Protein AF-A0A5D3AZ81-F1 (afdb_monomer)

Secondary structure (DSSP, 8-state):
----------------TT----------HHHHHHHHHHHHHHHHHHHHHHHHHHHTT--S-SSGGGHHHHHHHHHHHHHHHHHHHHT-GGGTTT--HHHHTTT-EEEEEEEEE-TTT-PEEEEEEEEEETTEEEE-SSSEEEE----

Sequence (147 aa):
MSNDNQRSIVQMTIFGEDGDNNSFVVTDERTQMIWDEAYGAAETFVSTIEKKLEEDGFATPIFGSALSDVLNNLSDMTAKAIRSEMNDDAHAKDYAENDARKNVKITARHITLSQQTGDVLVCNAEVAGSEWVTLVKPDSFSLPTQL

Solvent-accessible surface area (backbone atoms only — not comparable to full-atom values): 8717 Å² total; per-residue (Å²): 137,82,83,78,78,80,76,83,77,79,82,75,86,70,86,53,98,80,75,64,84,71,84,69,82,67,81,41,66,67,59,52,53,42,42,53,53,16,37,56,22,25,52,56,35,50,54,52,50,46,53,52,42,41,76,74,70,46,77,75,78,52,30,61,89,39,41,67,60,48,40,50,53,43,15,51,56,38,33,50,47,42,53,48,58,71,68,42,73,89,56,76,85,81,70,50,83,65,46,52,59,33,76,49,38,56,48,59,80,43,74,49,70,38,91,86,78,60,20,40,36,41,27,49,34,34,39,29,29,60,95,46,76,42,77,45,81,63,59,55,50,75,39,67,43,64,125

Nearest PDB structures (foldseek):
  7zsa-assembly1_V  TM=2.877E-01  e=6.664E-02  Saccharomyces cerevisiae
  7oha-assembly1_L  TM=2.710E-01  e=1.227E-01  Saccharomyces cerevisiae
  5sva-assembly1_d  TM=2.519E-01  e=1.999E-01  Saccharomyces cerevisiae
  3my2-assembly1_A  TM=3.756E-01  e=7.657E-01  Escherichia coli str. K-12 substr. MG1655
  1nh2-assembly1_C  TM=3.123E-01  e=1.693E+00  Saccharomyces cerevisiae

Mean predicted aligned error: 11.17 Å

pLDDT: mean 76.39, std 20.18, range [32.69, 96.88]

Radius of gyration: 18.32 Å; Cα contacts (8 Å, |Δi|>4): 175; chains: 1; bounding box: 48×43×49 Å

Foldseek 3Di:
DDDPPPDDQDFDFDDDPPPPRPRDSPPPPLLVVLLVLQLVQQVVVLVVLCVVVVVVVDDPPFAPPLSVVSSVVSSVQLSVQLVVVVPPCVPPDPCDSVQSSAPWHKDAPDWDADPVQRWIKGAFIWIDHRPDIDTDPPRIDTRDGDD

Organism: NCBI:txid2591691

Structure (mmCIF, N/CA/C/O backbone):
data_AF-A0A5D3AZ81-F1
#
_entry.id   AF-A0A5D3AZ81-F1
#
loop_
_atom_site.group_PDB
_atom_site.id
_atom_site.type_symbol
_atom_site.label_atom_id
_atom_site.label_alt_id
_atom_site.label_comp_id
_atom_site.label_asym_id
_atom_site.label_entity_id
_atom_site.label_seq_id
_atom_site.pdbx_PDB_ins_code
_atom_site.Cartn_x
_atom_site.Cartn_y
_atom_site.Cartn_z
_atom_site.occupancy
_atom_site.B_iso_or_equiv
_atom_site.auth_seq_id
_atom_site.auth_comp_id
_atom_site.auth_asym_id
_atom_site.auth_atom_id
_atom_site.pdbx_PDB_model_num
ATOM 1 N N . MET A 1 1 ? 13.825 -10.540 24.356 1.00 35.28 1 MET A N 1
ATOM 2 C CA . MET A 1 1 ? 13.124 -11.386 23.373 1.00 35.28 1 MET A CA 1
ATOM 3 C C . MET A 1 1 ? 13.271 -10.681 22.040 1.00 35.28 1 MET A C 1
ATOM 5 O O . MET A 1 1 ? 12.640 -9.652 21.853 1.00 35.28 1 MET A O 1
ATOM 9 N N . SER A 1 2 ? 14.216 -11.125 21.211 1.00 32.69 2 SER A N 1
ATOM 10 C CA . SER A 1 2 ? 14.412 -10.579 19.864 1.00 32.69 2 SER A CA 1
ATOM 11 C C . SER A 1 2 ? 13.421 -11.265 18.936 1.00 32.69 2 SER A C 1
ATOM 13 O O . SER A 1 2 ? 13.449 -12.488 18.833 1.00 32.69 2 SER A O 1
ATOM 15 N N . ASN A 1 3 ? 12.539 -10.494 18.302 1.00 33.56 3 ASN A N 1
ATOM 16 C CA . ASN A 1 3 ? 11.778 -10.983 17.160 1.00 33.56 3 ASN A CA 1
ATOM 17 C C . ASN A 1 3 ? 12.713 -10.956 15.953 1.00 33.56 3 ASN A C 1
ATOM 19 O O . ASN A 1 3 ? 12.966 -9.902 15.370 1.00 33.56 3 ASN A O 1
ATOM 23 N N . ASP A 1 4 ? 13.253 -12.128 15.628 1.00 36.16 4 ASP A N 1
ATOM 24 C CA . ASP A 1 4 ? 13.894 -12.396 14.351 1.00 36.16 4 ASP A CA 1
ATOM 25 C C . ASP A 1 4 ? 12.845 -12.240 13.253 1.00 36.16 4 ASP A C 1
ATOM 27 O O . ASP A 1 4 ? 12.018 -13.116 12.999 1.00 36.16 4 ASP A O 1
ATOM 31 N N . ASN A 1 5 ? 12.871 -11.074 12.618 1.00 33.22 5 ASN A N 1
ATOM 32 C CA . ASN A 1 5 ? 12.150 -10.800 11.393 1.00 33.22 5 ASN A CA 1
ATOM 33 C C . ASN A 1 5 ? 12.800 -11.671 10.302 1.00 33.22 5 ASN A C 1
ATOM 35 O O . ASN A 1 5 ? 13.788 -11.263 9.687 1.00 33.22 5 ASN A O 1
ATOM 39 N N . GLN A 1 6 ? 12.332 -12.915 10.142 1.00 38.75 6 GLN A N 1
ATOM 40 C CA . GLN A 1 6 ? 12.843 -13.846 9.136 1.00 38.75 6 GLN A CA 1
ATOM 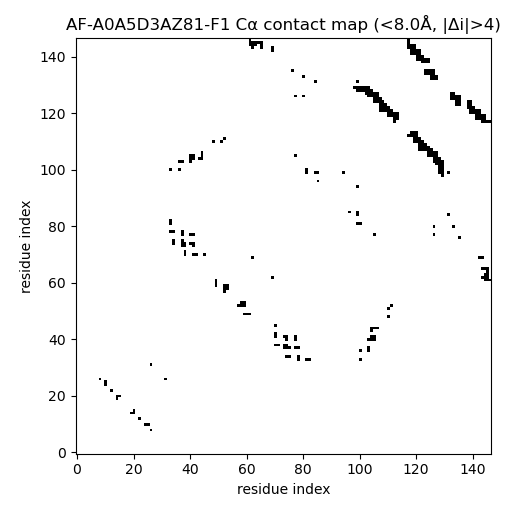41 C C . GLN A 1 6 ? 12.536 -13.307 7.736 1.00 38.75 6 GLN A C 1
ATOM 43 O O . GLN A 1 6 ? 11.496 -13.575 7.137 1.00 38.75 6 GLN A O 1
ATOM 48 N N . ARG A 1 7 ? 13.479 -12.521 7.214 1.00 40.34 7 ARG A N 1
ATOM 49 C CA . ARG A 1 7 ? 13.545 -12.098 5.818 1.00 40.34 7 ARG A CA 1
ATOM 50 C C . ARG A 1 7 ? 13.723 -13.358 4.972 1.00 40.34 7 ARG A C 1
ATOM 52 O O . ARG A 1 7 ? 14.765 -14.006 5.047 1.00 40.34 7 ARG A O 1
ATOM 59 N N . SER A 1 8 ? 12.696 -13.734 4.211 1.00 36.34 8 SER A N 1
ATOM 60 C CA . SER A 1 8 ? 12.764 -14.879 3.298 1.00 36.34 8 SER A CA 1
ATOM 61 C C . SER A 1 8 ? 13.817 -14.621 2.221 1.00 36.34 8 SER A C 1
ATOM 63 O O . SER A 1 8 ? 13.610 -13.825 1.309 1.00 36.34 8 SER A O 1
ATOM 65 N N . ILE A 1 9 ? 14.957 -15.298 2.338 1.00 40.41 9 ILE A N 1
ATOM 66 C CA . ILE A 1 9 ? 15.952 -15.406 1.273 1.00 40.41 9 ILE A CA 1
ATOM 67 C C . ILE A 1 9 ? 15.384 -16.398 0.257 1.00 40.41 9 ILE A C 1
ATOM 69 O O . ILE A 1 9 ? 15.262 -17.587 0.548 1.00 40.41 9 ILE A O 1
ATOM 73 N N . VAL A 1 10 ? 15.018 -15.921 -0.932 1.00 39.72 10 VAL A N 1
ATOM 74 C CA . VAL A 1 10 ? 14.656 -16.805 -2.045 1.00 39.72 10 VAL A CA 1
ATOM 75 C C . VAL A 1 10 ? 15.955 -17.325 -2.657 1.00 39.72 10 VAL A C 1
ATOM 77 O O . VAL A 1 10 ? 16.638 -16.610 -3.384 1.00 39.72 10 VAL A O 1
ATOM 80 N N . GLN A 1 11 ? 16.328 -18.565 -2.337 1.00 39.09 11 GLN A N 1
ATOM 81 C CA . GLN A 1 11 ? 17.408 -19.263 -3.034 1.00 39.09 11 GLN A CA 1
ATOM 82 C C . GLN A 1 11 ? 16.858 -19.836 -4.341 1.00 39.09 11 GLN A C 1
ATOM 84 O O . GLN A 1 11 ? 16.118 -20.817 -4.330 1.00 39.09 11 GLN A O 1
ATOM 89 N N . MET A 1 12 ? 17.208 -19.223 -5.471 1.00 38.25 12 MET A N 1
ATOM 90 C CA . MET A 1 12 ? 16.938 -19.789 -6.790 1.00 38.25 12 MET A CA 1
ATOM 91 C C . MET A 1 12 ? 18.202 -20.492 -7.289 1.00 38.25 12 MET A C 1
ATOM 93 O O . MET A 1 12 ? 19.190 -19.851 -7.635 1.00 38.25 12 MET A O 1
ATOM 97 N N . THR A 1 13 ? 18.187 -21.824 -7.292 1.00 37.47 13 THR A N 1
ATOM 98 C CA . THR A 1 13 ? 19.250 -22.634 -7.898 1.00 37.47 13 THR A CA 1
ATOM 99 C C . THR A 1 13 ? 18.990 -22.732 -9.399 1.00 37.47 13 THR A C 1
ATOM 101 O O . THR A 1 13 ? 17.999 -23.332 -9.811 1.00 37.47 13 THR A O 1
ATOM 104 N N . ILE A 1 14 ? 19.865 -22.146 -10.217 1.00 41.31 14 ILE A N 1
ATOM 105 C CA . ILE A 1 14 ? 19.846 -22.324 -11.674 1.00 41.31 14 ILE A CA 1
ATOM 106 C C . ILE A 1 14 ? 20.919 -23.354 -12.026 1.00 41.31 14 ILE A C 1
ATOM 108 O O . ILE A 1 14 ? 22.094 -23.153 -11.727 1.00 41.31 14 ILE A O 1
ATOM 112 N N . PHE A 1 15 ? 20.512 -24.463 -12.641 1.00 38.72 15 PHE A N 1
ATOM 113 C CA . PHE A 1 15 ? 21.436 -25.484 -13.129 1.00 38.72 15 PHE A CA 1
ATOM 114 C C . PHE A 1 15 ? 21.968 -25.060 -14.503 1.00 38.72 15 PHE A C 1
ATOM 116 O O . PHE A 1 15 ? 21.207 -25.008 -15.467 1.00 38.72 15 PHE A O 1
ATOM 123 N N . GLY A 1 16 ? 23.259 -24.728 -14.586 1.00 35.91 16 GLY A N 1
ATOM 124 C CA . GLY A 1 16 ? 23.965 -24.585 -15.862 1.00 35.91 16 GLY A CA 1
ATOM 125 C C . GLY A 1 16 ? 24.318 -25.956 -16.449 1.00 35.91 16 GLY A C 1
ATOM 126 O O . GLY A 1 16 ? 24.576 -26.897 -15.699 1.00 35.91 16 GLY A O 1
ATOM 127 N N . GLU A 1 17 ? 24.338 -26.074 -17.779 1.00 47.81 17 GLU A N 1
ATOM 128 C CA . GLU A 1 17 ? 24.571 -27.344 -18.496 1.00 47.81 17 GLU A CA 1
ATOM 129 C C . GLU A 1 17 ? 25.978 -27.950 -18.297 1.00 47.81 17 GLU A C 1
ATOM 131 O O . GLU A 1 17 ? 26.179 -29.113 -18.635 1.00 47.81 17 GLU A O 1
ATOM 136 N N . ASP A 1 18 ? 26.916 -27.233 -17.665 1.00 48.81 18 ASP A N 1
ATOM 137 C CA . ASP A 1 18 ? 28.312 -27.673 -17.497 1.00 48.81 18 ASP A CA 1
ATOM 138 C C . ASP A 1 18 ? 28.695 -28.126 -16.070 1.00 48.81 18 ASP A C 1
ATOM 140 O O . ASP A 1 18 ? 29.865 -28.352 -15.775 1.00 48.81 18 ASP A O 1
ATOM 144 N N . GLY A 1 19 ? 27.729 -28.329 -15.166 1.00 47.91 19 GLY A N 1
ATOM 145 C CA . GLY A 1 19 ? 27.994 -28.960 -13.860 1.00 47.91 19 GLY A CA 1
ATOM 146 C C . GLY A 1 19 ? 28.699 -28.080 -12.816 1.00 47.91 19 GLY A C 1
ATOM 147 O O . GLY A 1 19 ? 28.997 -28.557 -11.718 1.00 47.91 19 GLY A O 1
ATOM 148 N N . ASP A 1 20 ? 28.895 -26.793 -13.101 1.00 40.50 20 ASP A N 1
ATOM 149 C CA . ASP A 1 20 ? 29.337 -25.810 -12.115 1.00 40.50 20 ASP A CA 1
ATOM 150 C C . ASP A 1 20 ? 28.152 -25.363 -11.243 1.00 40.50 20 ASP A C 1
ATOM 152 O O . ASP A 1 20 ? 27.316 -24.543 -11.630 1.00 40.50 20 ASP A O 1
ATOM 156 N N . ASN A 1 21 ? 28.077 -25.909 -10.026 1.00 38.69 21 ASN A N 1
ATOM 157 C CA . ASN A 1 21 ? 27.133 -25.476 -8.995 1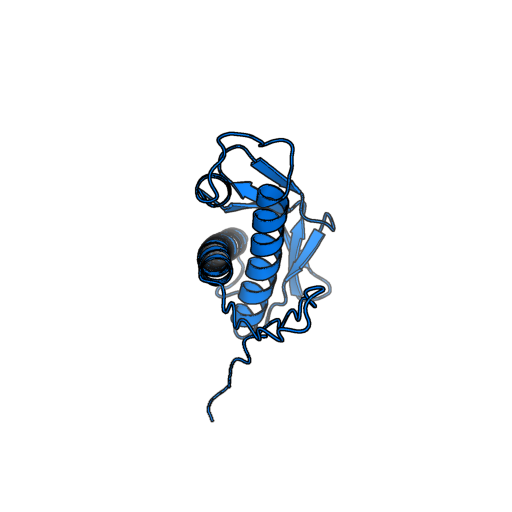.00 38.69 21 ASN A CA 1
ATOM 158 C C . ASN A 1 21 ? 27.566 -24.123 -8.410 1.00 38.69 21 ASN A C 1
ATOM 160 O O . ASN A 1 21 ? 28.087 -24.049 -7.294 1.00 38.69 21 ASN A O 1
ATOM 164 N N . ASN A 1 22 ? 27.323 -23.034 -9.134 1.00 38.47 22 ASN A N 1
ATOM 165 C CA . ASN A 1 22 ? 27.435 -21.701 -8.556 1.00 38.47 22 ASN A CA 1
ATOM 166 C C . ASN A 1 22 ? 26.196 -21.402 -7.702 1.00 38.47 22 ASN A C 1
ATOM 168 O O . ASN A 1 22 ? 25.159 -20.955 -8.188 1.00 38.47 22 ASN A O 1
ATOM 172 N N . SER A 1 23 ? 26.318 -21.623 -6.392 1.00 39.97 23 SER A N 1
ATOM 173 C CA . SER A 1 23 ? 25.403 -21.057 -5.397 1.00 39.97 23 SER A CA 1
ATOM 174 C C . SER A 1 23 ? 25.628 -19.544 -5.322 1.00 39.97 23 SER A C 1
ATOM 176 O O . SER A 1 23 ? 26.413 -19.067 -4.503 1.00 39.97 23 SER A O 1
ATOM 178 N N . PHE A 1 24 ? 24.954 -18.775 -6.173 1.00 40.69 24 PHE A N 1
ATOM 179 C CA . PHE A 1 24 ? 24.964 -17.321 -6.066 1.00 40.69 24 PHE A CA 1
ATOM 180 C C . PHE A 1 24 ? 23.944 -16.898 -4.999 1.00 40.69 24 PHE A C 1
ATOM 182 O O . PHE A 1 24 ? 22.737 -17.056 -5.172 1.00 40.69 24 PHE A O 1
ATOM 189 N N . VAL A 1 25 ? 24.418 -16.359 -3.873 1.00 40.22 25 VAL A N 1
ATOM 190 C CA . VAL A 1 25 ? 23.546 -15.642 -2.935 1.00 40.22 25 VAL A CA 1
ATOM 191 C C . VAL A 1 25 ? 23.301 -14.262 -3.536 1.00 40.22 25 VAL A C 1
ATOM 193 O O . VAL A 1 25 ? 24.029 -13.316 -3.249 1.00 40.22 25 VAL A O 1
ATOM 196 N N . VAL A 1 26 ? 22.295 -14.144 -4.409 1.00 43.97 26 VAL A N 1
ATOM 197 C CA . VAL A 1 26 ? 21.780 -12.831 -4.808 1.00 43.97 26 VAL A CA 1
ATOM 198 C C . VAL A 1 26 ? 20.825 -12.423 -3.682 1.00 43.97 26 VAL A C 1
ATOM 200 O O . VAL A 1 26 ? 19.608 -12.528 -3.799 1.00 43.97 26 VAL A O 1
ATOM 203 N N . THR A 1 27 ? 21.342 -11.989 -2.531 1.00 48.72 27 THR A N 1
ATOM 204 C CA . THR A 1 27 ? 20.572 -11.021 -1.731 1.00 48.72 27 THR A CA 1
ATOM 205 C C . THR A 1 27 ? 20.617 -9.727 -2.528 1.00 48.72 27 THR A C 1
ATOM 207 O O . THR A 1 27 ? 21.514 -8.910 -2.362 1.00 48.72 27 THR A O 1
ATOM 210 N N . ASP A 1 28 ? 19.732 -9.670 -3.521 1.00 67.75 28 ASP A N 1
ATOM 211 C CA . ASP A 1 28 ? 19.773 -8.758 -4.652 1.00 67.75 28 ASP A CA 1
ATOM 212 C C . ASP A 1 28 ? 19.552 -7.331 -4.169 1.00 67.75 28 ASP A C 1
ATOM 214 O O . ASP A 1 28 ? 18.468 -7.006 -3.680 1.00 67.75 28 ASP A O 1
ATOM 218 N N . GLU A 1 29 ? 20.570 -6.476 -4.282 1.00 72.56 29 GLU A N 1
ATOM 219 C CA . GLU A 1 29 ? 20.459 -5.038 -4.007 1.00 72.56 29 GLU A CA 1
ATOM 220 C C . GLU A 1 29 ? 19.227 -4.453 -4.713 1.00 72.56 29 GLU A C 1
ATOM 222 O O . GLU A 1 29 ? 18.518 -3.621 -4.148 1.00 72.56 29 GLU A O 1
ATOM 227 N N . ARG A 1 30 ? 18.885 -4.982 -5.896 1.00 74.00 30 ARG A N 1
ATOM 228 C CA . ARG A 1 30 ? 17.651 -4.671 -6.620 1.00 74.00 30 ARG A CA 1
ATOM 229 C C . ARG A 1 30 ? 16.397 -4.988 -5.809 1.00 74.00 30 ARG A C 1
ATOM 231 O O . ARG A 1 30 ? 15.495 -4.158 -5.728 1.00 74.00 30 ARG A O 1
ATOM 238 N N . THR A 1 31 ? 16.328 -6.170 -5.199 1.00 80.19 31 THR A N 1
ATOM 239 C CA . THR A 1 31 ? 15.196 -6.584 -4.358 1.00 80.19 31 THR A CA 1
ATOM 240 C C . THR A 1 31 ? 15.073 -5.697 -3.126 1.00 80.19 31 THR A C 1
ATOM 242 O O . THR A 1 31 ? 13.957 -5.303 -2.790 1.00 80.19 31 THR A O 1
ATOM 245 N N . GLN A 1 32 ? 16.194 -5.340 -2.491 1.00 82.06 32 GLN A N 1
ATOM 246 C CA . GLN A 1 32 ? 16.185 -4.436 -1.340 1.00 82.06 32 GLN A CA 1
ATOM 247 C C . GLN A 1 32 ? 15.693 -3.040 -1.734 1.00 82.06 32 GLN A C 1
ATOM 249 O O . GLN A 1 32 ? 14.798 -2.510 -1.089 1.00 82.06 32 GLN A O 1
ATOM 254 N N . MET A 1 33 ? 16.196 -2.476 -2.832 1.00 84.69 33 MET A N 1
ATOM 255 C CA . MET A 1 33 ? 15.771 -1.149 -3.276 1.00 84.69 33 MET A CA 1
ATOM 256 C C . MET A 1 33 ? 14.291 -1.102 -3.694 1.00 84.69 33 MET A C 1
ATOM 258 O O . MET A 1 33 ? 13.617 -0.110 -3.439 1.00 84.69 33 MET A O 1
ATOM 262 N N . ILE A 1 34 ? 13.769 -2.155 -4.341 1.00 85.88 34 ILE A N 1
ATOM 263 C CA . ILE A 1 34 ? 12.328 -2.258 -4.644 1.00 85.88 34 ILE A CA 1
ATOM 264 C C . ILE A 1 34 ? 11.520 -2.280 -3.346 1.00 85.88 34 ILE A C 1
ATOM 266 O O . ILE A 1 34 ? 10.471 -1.646 -3.269 1.00 85.88 34 ILE A O 1
ATOM 270 N N . TRP A 1 35 ? 11.998 -3.014 -2.340 1.00 88.62 35 TRP A N 1
ATOM 271 C CA . TRP A 1 35 ? 11.331 -3.091 -1.048 1.00 88.62 35 TRP A CA 1
ATOM 272 C C . TRP A 1 35 ? 11.338 -1.752 -0.311 1.00 88.62 35 TRP A C 1
ATOM 274 O O . TRP A 1 35 ? 10.302 -1.364 0.213 1.00 88.62 35 TRP A O 1
ATOM 284 N N . ASP A 1 36 ? 12.458 -1.029 -0.306 1.00 90.31 36 ASP A N 1
ATOM 285 C CA . ASP A 1 36 ? 12.567 0.272 0.364 1.00 90.31 36 ASP A CA 1
ATOM 286 C C . ASP A 1 36 ? 11.604 1.303 -0.253 1.00 90.31 36 ASP A C 1
ATOM 288 O O . ASP A 1 36 ? 10.887 1.992 0.474 1.00 90.31 36 ASP A O 1
ATOM 292 N N . GLU A 1 37 ? 11.516 1.355 -1.587 1.00 89.81 37 GLU A N 1
ATOM 293 C CA . GLU A 1 37 ? 10.562 2.227 -2.290 1.00 89.81 37 GLU A CA 1
ATOM 294 C C . GLU A 1 37 ? 9.109 1.814 -2.000 1.00 89.81 37 GLU A C 1
ATOM 296 O O . GLU A 1 37 ? 8.258 2.646 -1.680 1.00 89.81 37 GLU A O 1
ATOM 301 N N . ALA A 1 38 ? 8.824 0.511 -2.056 1.00 91.12 38 ALA A N 1
ATOM 302 C CA . ALA A 1 38 ? 7.501 -0.025 -1.763 1.00 91.12 38 ALA A CA 1
ATOM 303 C C . ALA A 1 38 ? 7.059 0.257 -0.319 1.00 91.12 38 ALA A C 1
ATOM 305 O O . ALA A 1 38 ? 5.894 0.579 -0.081 1.00 91.12 38 ALA A O 1
ATOM 306 N N . TYR A 1 39 ? 7.991 0.169 0.629 1.00 93.75 39 TYR A N 1
ATOM 307 C CA . TYR A 1 39 ? 7.748 0.452 2.035 1.00 93.75 39 TYR A CA 1
ATOM 308 C C . TYR A 1 39 ? 7.472 1.939 2.270 1.00 93.75 39 TYR A C 1
ATOM 310 O O . TYR A 1 39 ? 6.484 2.274 2.920 1.00 93.75 39 TYR A O 1
ATOM 318 N N . GLY A 1 40 ? 8.249 2.840 1.660 1.00 94.00 40 GLY A N 1
ATOM 319 C CA . GLY A 1 40 ? 7.981 4.281 1.734 1.00 94.00 40 GLY A CA 1
ATOM 320 C C . GLY A 1 40 ? 6.619 4.673 1.141 1.00 94.00 40 GLY A C 1
ATOM 321 O O . GLY A 1 40 ? 5.892 5.502 1.706 1.00 94.00 40 GLY A O 1
ATOM 322 N N . ALA A 1 41 ? 6.221 4.036 0.034 1.00 94.25 41 ALA A N 1
ATOM 323 C CA . ALA A 1 41 ? 4.892 4.214 -0.550 1.00 94.25 41 ALA A CA 1
ATOM 324 C C . ALA A 1 41 ? 3.779 3.695 0.381 1.00 94.25 41 ALA A C 1
ATOM 326 O O . ALA A 1 41 ? 2.752 4.362 0.545 1.00 94.25 41 ALA A O 1
ATOM 327 N N . ALA A 1 42 ? 3.992 2.545 1.031 1.00 95.62 42 ALA A N 1
ATOM 328 C CA . ALA A 1 42 ? 3.068 1.978 2.009 1.00 95.62 42 ALA A CA 1
ATOM 329 C C . ALA A 1 42 ? 2.901 2.876 3.246 1.00 95.62 42 ALA A C 1
ATOM 331 O O . ALA A 1 42 ? 1.768 3.141 3.644 1.00 95.62 42 ALA A O 1
ATOM 332 N N . GLU A 1 43 ? 3.989 3.402 3.816 1.00 96.88 43 GLU A N 1
ATOM 333 C CA . GLU A 1 43 ? 3.941 4.333 4.954 1.00 96.88 43 GLU A CA 1
ATOM 334 C C . GLU A 1 43 ? 3.151 5.602 4.617 1.00 96.88 43 GLU A C 1
ATOM 336 O O . GLU A 1 43 ? 2.263 6.020 5.366 1.00 96.88 43 GLU A O 1
ATOM 341 N N . THR A 1 44 ? 3.419 6.183 3.445 1.00 96.44 44 THR A N 1
ATOM 342 C CA . THR A 1 44 ? 2.701 7.371 2.963 1.00 96.44 44 THR A CA 1
ATOM 343 C C . THR A 1 44 ? 1.203 7.091 2.801 1.00 96.44 44 THR A C 1
ATOM 345 O O . THR A 1 44 ? 0.355 7.927 3.136 1.00 96.44 44 THR A O 1
ATOM 348 N N . PHE A 1 45 ? 0.854 5.903 2.308 1.00 96.25 45 PHE A N 1
ATOM 349 C CA . PHE A 1 45 ? -0.536 5.507 2.123 1.00 96.25 45 PHE A CA 1
ATOM 350 C C . PHE A 1 45 ? -1.254 5.224 3.446 1.00 96.25 45 PHE A C 1
ATOM 352 O O . PHE A 1 45 ? -2.383 5.677 3.622 1.00 96.25 45 PHE A O 1
ATOM 359 N N . VAL A 1 46 ? -0.596 4.568 4.407 1.00 96.12 46 VAL A N 1
ATOM 360 C CA . VAL A 1 46 ? -1.124 4.390 5.770 1.00 96.12 46 VAL A CA 1
ATOM 361 C C . VAL A 1 46 ? -1.425 5.743 6.410 1.00 96.12 46 VAL A C 1
ATOM 363 O O . VAL A 1 46 ? -2.531 5.943 6.904 1.00 96.12 46 VAL A O 1
ATOM 366 N N . SER A 1 47 ? -0.508 6.710 6.312 1.00 95.31 47 SER A N 1
ATOM 367 C CA . SER A 1 47 ? -0.747 8.068 6.818 1.00 95.31 47 SER A CA 1
ATOM 368 C C . SER A 1 47 ? -1.943 8.748 6.131 1.00 95.31 47 SER A C 1
ATOM 370 O O . SER A 1 47 ? -2.730 9.439 6.778 1.00 95.31 47 SER A O 1
ATOM 372 N N . THR A 1 48 ? -2.132 8.507 4.829 1.00 95.06 4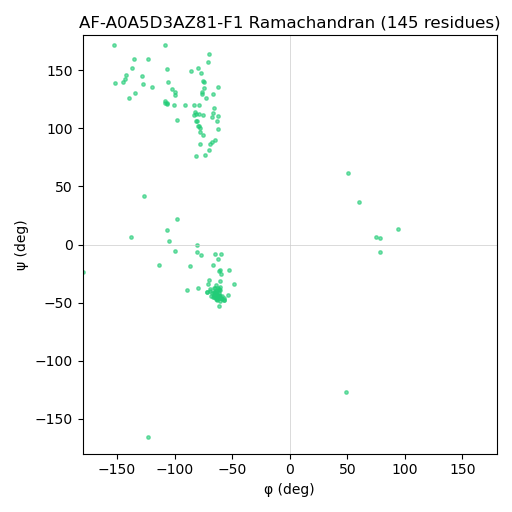8 THR A N 1
ATOM 373 C CA . THR A 1 48 ? -3.294 9.006 4.072 1.00 95.06 48 THR A CA 1
ATOM 374 C C . THR A 1 48 ? -4.604 8.383 4.561 1.00 95.06 48 THR A C 1
ATOM 376 O O . THR A 1 48 ? -5.604 9.090 4.690 1.00 95.06 48 THR A O 1
ATOM 379 N N . ILE A 1 49 ? -4.605 7.078 4.852 1.00 94.38 49 ILE A N 1
ATOM 380 C CA . ILE A 1 49 ? -5.755 6.381 5.436 1.00 94.38 49 ILE A CA 1
ATOM 381 C C . ILE A 1 49 ? -6.091 6.968 6.805 1.00 94.38 49 ILE A C 1
ATOM 383 O O . ILE A 1 49 ? -7.239 7.341 7.034 1.00 94.38 49 ILE A O 1
ATOM 387 N N . GLU A 1 50 ? -5.108 7.060 7.703 1.00 93.38 50 GLU A N 1
ATOM 388 C CA . GLU A 1 50 ? -5.337 7.533 9.070 1.00 93.38 50 GLU A CA 1
ATOM 389 C C . GLU A 1 50 ? -5.872 8.960 9.084 1.00 93.38 50 GLU A C 1
ATOM 391 O O . GLU A 1 50 ? -6.866 9.222 9.754 1.00 93.38 50 GLU A O 1
ATOM 396 N N . LYS A 1 51 ? -5.297 9.853 8.272 1.00 94.19 51 LYS A N 1
ATOM 397 C CA . LYS A 1 51 ? -5.791 11.225 8.134 1.00 94.19 51 LYS A CA 1
ATOM 398 C C . LYS A 1 51 ? -7.243 11.267 7.656 1.00 94.19 51 LYS A C 1
ATOM 400 O O . LYS A 1 51 ? -8.044 12.033 8.180 1.00 94.19 51 LYS A O 1
ATOM 405 N N . LYS A 1 52 ? -7.593 10.451 6.661 1.00 92.31 52 LYS A N 1
ATOM 406 C CA . LYS A 1 52 ? -8.960 10.409 6.134 1.00 92.31 52 LYS A CA 1
ATOM 407 C C . LYS A 1 52 ? -9.958 9.893 7.171 1.00 92.31 52 LYS A C 1
ATOM 409 O O . LYS A 1 52 ? -11.047 10.437 7.291 1.00 92.31 52 LYS A O 1
ATOM 414 N N . LEU A 1 53 ? -9.584 8.869 7.936 1.00 90.81 53 LEU A N 1
ATOM 415 C CA . LEU A 1 53 ? -10.436 8.343 9.001 1.00 90.81 53 LEU A CA 1
ATOM 416 C C . LEU A 1 53 ? -10.531 9.317 10.188 1.00 90.81 53 LEU A C 1
ATOM 418 O O . LEU A 1 53 ? -11.595 9.439 10.786 1.00 90.81 53 LEU A O 1
ATOM 422 N N . GLU A 1 54 ? -9.474 10.066 10.496 1.00 92.12 54 GLU A N 1
ATOM 423 C CA . GLU A 1 54 ? -9.531 11.161 11.471 1.00 92.12 54 GLU A CA 1
ATOM 424 C C . GLU A 1 54 ? -10.514 12.260 11.033 1.00 92.12 54 GLU A C 1
ATOM 426 O O . GLU A 1 54 ? -11.333 12.708 11.834 1.00 92.12 54 GLU A O 1
ATOM 431 N N . GLU A 1 55 ? -10.491 12.653 9.752 1.00 92.38 55 GLU A N 1
ATOM 432 C CA . GLU A 1 55 ? -11.445 13.610 9.165 1.00 92.38 55 GLU A CA 1
ATOM 433 C C . GLU A 1 55 ? -12.901 13.110 9.242 1.00 92.38 55 GLU A C 1
ATOM 435 O O . GLU A 1 55 ? -13.818 13.912 9.433 1.00 92.38 55 GLU A O 1
ATOM 440 N N . ASP A 1 56 ? -13.106 11.792 9.172 1.00 89.44 56 ASP A N 1
ATOM 441 C CA . ASP A 1 56 ? -14.405 11.134 9.363 1.00 89.44 56 ASP A CA 1
ATOM 442 C C . ASP A 1 56 ? -14.785 10.951 10.856 1.00 89.44 56 ASP A C 1
ATOM 444 O O . ASP A 1 56 ? -15.874 10.463 11.170 1.00 89.44 56 ASP A O 1
ATOM 448 N N . GLY A 1 57 ? -13.924 11.379 11.789 1.00 90.00 57 GLY A N 1
ATOM 449 C CA . GLY A 1 57 ? -14.179 11.405 13.233 1.00 90.00 57 GLY A CA 1
ATOM 450 C C . GLY A 1 57 ? -13.701 10.175 14.011 1.00 90.00 57 GLY A C 1
ATOM 451 O O . GLY A 1 57 ? -14.094 10.000 15.168 1.00 90.00 57 GLY A O 1
ATOM 452 N N . PHE A 1 58 ? -12.877 9.317 13.409 1.00 88.69 58 PHE A N 1
ATOM 453 C CA . PHE A 1 58 ? -12.311 8.143 14.075 1.00 88.69 58 PHE A CA 1
ATOM 454 C C . PHE A 1 58 ? -11.032 8.479 14.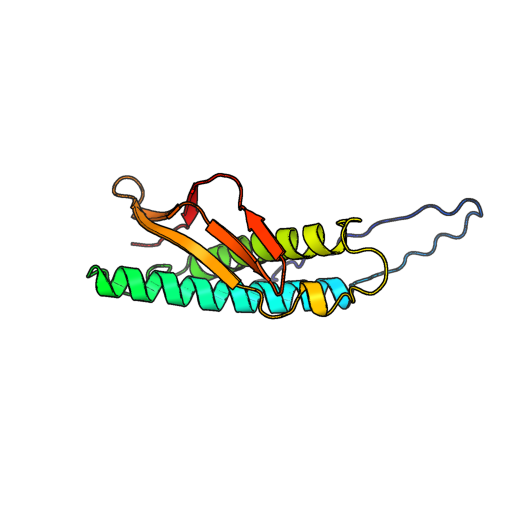853 1.00 88.69 58 PHE A C 1
ATOM 456 O O . PHE A 1 58 ? -10.269 9.372 14.489 1.00 88.69 58 PHE A O 1
ATOM 463 N N . ALA A 1 59 ? -10.787 7.742 15.938 1.00 86.94 59 ALA A N 1
ATOM 464 C CA . ALA A 1 59 ? -9.575 7.902 16.734 1.00 86.94 59 ALA A CA 1
ATOM 465 C C . ALA A 1 59 ? -8.358 7.305 16.011 1.00 86.94 59 ALA A C 1
ATOM 467 O O . ALA A 1 59 ? -8.412 6.180 15.517 1.00 86.94 59 ALA A O 1
ATOM 468 N N . THR A 1 60 ? -7.250 8.041 16.005 1.00 86.19 60 THR A N 1
ATOM 469 C CA . THR A 1 60 ? -5.947 7.595 15.501 1.00 86.19 60 THR A CA 1
ATOM 470 C C . THR A 1 60 ? -4.985 7.318 16.670 1.00 86.19 60 THR A C 1
ATOM 472 O O . THR A 1 60 ? -5.118 7.938 17.732 1.00 86.19 60 THR A O 1
ATOM 475 N N . PRO A 1 61 ? -4.012 6.394 16.530 1.00 90.38 61 PRO A N 1
ATOM 476 C CA . PRO A 1 61 ? -3.729 5.558 15.356 1.00 90.38 61 PRO A CA 1
ATOM 477 C C . PRO A 1 61 ? -4.743 4.416 15.178 1.00 90.38 61 PRO A C 1
ATOM 479 O O . PRO A 1 61 ? -5.139 3.772 16.147 1.00 90.38 61 PRO A O 1
ATOM 482 N N . ILE A 1 62 ? -5.133 4.141 13.929 1.00 90.00 62 ILE A N 1
ATOM 483 C CA . ILE A 1 62 ? -6.199 3.170 13.593 1.00 90.00 62 ILE A CA 1
ATOM 484 C C . ILE A 1 62 ? -5.671 1.729 13.635 1.00 90.00 62 ILE A C 1
ATOM 486 O O . ILE A 1 62 ? -6.362 0.798 14.054 1.00 90.00 62 ILE A O 1
ATOM 490 N N . PHE A 1 63 ? -4.431 1.530 13.185 1.00 90.62 63 PHE A N 1
ATOM 491 C CA . PHE A 1 63 ? -3.873 0.193 12.978 1.00 90.62 63 PHE A CA 1
ATOM 492 C C . PHE A 1 63 ? -3.240 -0.413 14.236 1.00 90.62 63 PHE A C 1
ATOM 494 O O . PHE A 1 63 ? -3.083 -1.630 14.312 1.00 90.62 63 PHE A O 1
ATOM 501 N N . GLY A 1 64 ? -2.902 0.399 15.245 1.00 88.81 64 GLY A N 1
ATOM 502 C CA . GLY A 1 64 ? -2.376 -0.083 16.526 1.00 88.81 64 GLY A CA 1
ATOM 503 C C . GLY A 1 64 ? -1.231 -1.090 16.354 1.00 88.81 64 GLY A C 1
ATOM 504 O O . GLY A 1 64 ? -0.268 -0.826 15.632 1.00 88.81 64 GLY A O 1
ATOM 505 N N . SER A 1 65 ? -1.336 -2.266 16.986 1.00 89.44 65 SER A N 1
ATOM 506 C CA . SER A 1 65 ? -0.296 -3.300 16.846 1.00 89.44 65 SER A CA 1
ATOM 507 C C . SER A 1 65 ? -0.339 -4.080 15.523 1.00 89.44 65 SER A C 1
ATOM 509 O O . SER A 1 65 ? 0.623 -4.778 15.216 1.00 89.44 65 SER A O 1
ATOM 511 N N . ALA A 1 66 ? -1.379 -3.906 14.697 1.00 90.69 66 ALA A N 1
ATOM 512 C CA . ALA A 1 66 ? -1.444 -4.473 13.346 1.00 90.69 66 ALA A CA 1
ATOM 513 C C . ALA A 1 66 ? -0.654 -3.654 12.305 1.00 90.69 66 ALA A C 1
ATOM 515 O O . ALA A 1 66 ? -0.505 -4.094 11.165 1.00 90.69 66 ALA A O 1
ATOM 516 N N . LEU A 1 67 ? -0.115 -2.481 12.674 1.00 92.25 67 LEU A N 1
ATOM 517 C CA . LEU A 1 67 ? 0.590 -1.580 11.756 1.00 92.25 67 LEU A CA 1
ATOM 518 C C . LEU A 1 67 ? 1.723 -2.271 10.983 1.00 92.25 67 LEU A C 1
ATOM 520 O O . LEU A 1 67 ? 1.850 -2.072 9.778 1.00 92.25 67 LEU A O 1
ATOM 524 N N . SER A 1 68 ? 2.534 -3.100 11.645 1.00 91.56 68 SER A N 1
ATOM 525 C CA . SER A 1 68 ? 3.635 -3.803 10.974 1.00 91.56 68 SER A CA 1
ATOM 526 C C . SER A 1 68 ? 3.138 -4.780 9.906 1.00 91.56 68 SER A C 1
ATOM 528 O O . SER A 1 68 ? 3.713 -4.836 8.821 1.00 91.56 68 SER A O 1
ATOM 530 N N . ASP A 1 69 ? 2.050 -5.503 10.173 1.00 90.25 69 ASP A N 1
ATOM 531 C CA . ASP A 1 69 ? 1.459 -6.438 9.211 1.00 90.25 69 ASP A CA 1
ATOM 532 C C . ASP A 1 69 ? 0.823 -5.690 8.035 1.00 90.25 69 ASP A C 1
ATOM 534 O O . ASP A 1 69 ? 0.988 -6.080 6.878 1.00 90.25 69 ASP A O 1
ATOM 538 N N . VAL A 1 70 ? 0.153 -4.569 8.315 1.00 93.19 70 VAL A N 1
ATOM 539 C CA . VAL A 1 70 ? -0.415 -3.676 7.296 1.00 93.19 70 VAL A CA 1
ATOM 540 C C . VAL A 1 70 ? 0.676 -3.130 6.377 1.00 93.19 70 VAL A C 1
ATOM 542 O O . VAL A 1 70 ? 0.548 -3.227 5.155 1.00 93.19 70 VAL A O 1
ATOM 545 N N . LEU A 1 71 ? 1.769 -2.610 6.943 1.00 93.12 71 LEU A N 1
ATOM 546 C CA . LEU A 1 71 ? 2.896 -2.093 6.167 1.00 93.12 71 LEU A CA 1
ATOM 547 C C . LEU A 1 71 ? 3.545 -3.189 5.323 1.00 93.12 71 LEU A C 1
ATOM 549 O O . LEU A 1 71 ? 3.786 -2.968 4.139 1.00 93.12 71 LEU A O 1
ATOM 553 N N . ASN A 1 72 ? 3.765 -4.382 5.879 1.00 89.69 72 ASN A N 1
ATOM 554 C CA . ASN A 1 72 ? 4.330 -5.506 5.131 1.00 89.69 72 ASN A CA 1
ATOM 555 C C . ASN A 1 72 ? 3.438 -5.925 3.952 1.00 89.69 72 ASN A C 1
ATOM 557 O O . ASN A 1 72 ? 3.945 -6.128 2.850 1.00 89.69 72 ASN A O 1
ATOM 561 N N . ASN A 1 73 ? 2.121 -6.003 4.153 1.00 91.12 73 ASN A N 1
ATOM 562 C CA . ASN A 1 73 ? 1.177 -6.385 3.099 1.00 91.12 73 ASN A CA 1
ATOM 563 C C . ASN A 1 73 ? 1.115 -5.344 1.971 1.00 91.12 73 ASN A C 1
ATOM 565 O O . ASN A 1 73 ? 1.171 -5.699 0.792 1.00 91.12 73 ASN A O 1
ATOM 569 N N . LEU A 1 74 ? 1.039 -4.056 2.318 1.00 92.75 74 LEU A N 1
ATOM 570 C CA . LEU A 1 74 ? 1.035 -2.964 1.339 1.00 92.75 74 LEU A CA 1
ATOM 571 C C . LEU A 1 74 ? 2.374 -2.861 0.592 1.00 92.75 74 LEU A C 1
ATOM 573 O O . LEU A 1 74 ? 2.388 -2.611 -0.616 1.00 92.75 74 LEU A O 1
ATOM 577 N N . SER A 1 75 ? 3.488 -3.104 1.285 1.00 92.50 75 SER A N 1
ATOM 578 C CA . SER A 1 75 ? 4.827 -3.128 0.685 1.00 92.50 75 SER A CA 1
ATOM 579 C C . SER A 1 75 ? 4.977 -4.296 -0.284 1.00 92.50 75 SER A C 1
ATOM 581 O O . SER A 1 75 ? 5.443 -4.106 -1.402 1.00 92.50 75 SER A O 1
ATOM 583 N N . ASP A 1 76 ? 4.528 -5.499 0.080 1.00 89.81 76 ASP A N 1
ATOM 584 C CA . ASP A 1 76 ? 4.574 -6.662 -0.813 1.00 89.81 76 ASP A CA 1
ATOM 585 C C . ASP A 1 76 ? 3.724 -6.455 -2.073 1.00 89.81 76 ASP A C 1
ATOM 587 O O . ASP A 1 76 ? 4.185 -6.704 -3.190 1.00 89.81 76 ASP A O 1
ATOM 591 N N . MET A 1 77 ? 2.514 -5.917 -1.911 1.00 90.75 77 MET A N 1
ATOM 592 C CA . MET A 1 77 ? 1.642 -5.539 -3.023 1.00 90.75 77 MET A CA 1
ATOM 593 C C . MET A 1 77 ? 2.323 -4.533 -3.963 1.00 90.75 77 MET A C 1
ATOM 595 O O . MET A 1 77 ? 2.341 -4.726 -5.180 1.00 90.75 77 MET A O 1
ATOM 599 N N . THR A 1 78 ? 2.927 -3.486 -3.404 1.00 90.44 78 THR A N 1
ATOM 600 C CA . THR A 1 78 ? 3.604 -2.432 -4.173 1.00 90.44 78 THR A CA 1
ATOM 601 C C . THR A 1 78 ? 4.861 -2.962 -4.863 1.00 90.44 78 THR A C 1
ATOM 603 O O . THR A 1 78 ? 5.077 -2.709 -6.046 1.00 90.44 78 THR A O 1
ATOM 606 N N . ALA A 1 79 ? 5.653 -3.788 -4.177 1.00 89.00 79 ALA A N 1
ATOM 607 C CA . ALA A 1 79 ? 6.832 -4.432 -4.743 1.00 89.00 79 ALA A CA 1
ATOM 608 C C . ALA A 1 79 ? 6.472 -5.367 -5.908 1.00 89.00 79 ALA A C 1
ATOM 610 O O . ALA A 1 79 ? 7.210 -5.442 -6.890 1.00 89.00 79 ALA A O 1
ATOM 611 N N . LYS A 1 80 ? 5.339 -6.079 -5.835 1.00 87.75 80 LYS A N 1
ATOM 612 C CA . LYS A 1 80 ? 4.826 -6.895 -6.949 1.00 87.75 80 LYS A CA 1
ATOM 613 C C . LYS A 1 80 ? 4.447 -6.040 -8.157 1.00 87.75 80 LYS A C 1
ATOM 615 O O . LYS A 1 80 ? 4.789 -6.427 -9.269 1.00 87.75 80 LYS A O 1
ATOM 620 N N . ALA A 1 81 ? 3.808 -4.890 -7.945 1.00 87.06 81 ALA A N 1
ATOM 621 C CA . ALA A 1 81 ? 3.474 -3.960 -9.022 1.00 87.06 81 ALA A CA 1
ATOM 622 C C . ALA A 1 81 ? 4.736 -3.403 -9.707 1.00 87.06 81 ALA A C 1
ATOM 624 O O . ALA A 1 81 ? 4.861 -3.516 -10.922 1.00 87.06 81 ALA A O 1
ATOM 625 N N . ILE A 1 82 ? 5.723 -2.937 -8.929 1.00 85.31 82 ILE A N 1
ATOM 626 C CA . ILE A 1 82 ? 7.019 -2.477 -9.462 1.00 85.31 82 ILE A CA 1
ATOM 627 C C . ILE A 1 82 ? 7.695 -3.588 -10.280 1.00 85.31 82 ILE A C 1
ATOM 629 O O . ILE A 1 82 ? 8.152 -3.351 -11.392 1.00 85.31 82 ILE A O 1
ATOM 633 N N . ARG A 1 83 ? 7.756 -4.821 -9.756 1.00 84.56 83 ARG A N 1
ATOM 634 C CA . ARG A 1 83 ? 8.363 -5.950 -10.484 1.00 84.56 83 ARG A CA 1
ATOM 635 C C . ARG A 1 83 ? 7.601 -6.307 -11.758 1.00 84.56 83 ARG A C 1
ATOM 637 O O . ARG A 1 83 ? 8.235 -6.734 -12.715 1.00 84.56 83 ARG A O 1
ATOM 644 N N . SER A 1 84 ? 6.274 -6.182 -11.759 1.00 82.69 84 SER A N 1
ATOM 645 C CA . SER A 1 84 ? 5.459 -6.421 -12.952 1.00 82.69 84 SER A CA 1
ATOM 646 C C . SER A 1 84 ? 5.807 -5.422 -14.049 1.00 82.69 84 SER A C 1
ATOM 648 O O . SER A 1 84 ? 6.054 -5.845 -15.169 1.00 82.69 84 SER A O 1
ATOM 650 N N . GLU A 1 85 ? 5.905 -4.136 -13.704 1.00 81.62 85 GLU A N 1
ATOM 651 C CA . GLU A 1 85 ? 6.305 -3.073 -14.631 1.00 81.62 85 GLU A CA 1
ATOM 652 C C . GLU A 1 85 ? 7.713 -3.307 -15.193 1.00 81.62 85 GLU A C 1
ATOM 654 O O . GLU A 1 85 ? 7.935 -3.249 -16.395 1.00 81.62 85 GLU A O 1
ATOM 659 N N . MET A 1 86 ? 8.677 -3.656 -14.333 1.00 75.81 86 MET A N 1
ATOM 660 C CA . MET A 1 86 ? 10.054 -3.935 -14.766 1.00 75.81 86 MET A CA 1
ATOM 661 C C . MET A 1 86 ? 10.175 -5.107 -15.752 1.00 75.81 86 MET A C 1
ATOM 663 O O . MET A 1 86 ? 11.199 -5.220 -16.423 1.00 75.81 86 MET A O 1
ATOM 667 N N . ASN A 1 87 ? 9.188 -6.002 -15.777 1.00 74.62 87 ASN A N 1
ATOM 668 C CA . ASN A 1 87 ? 9.158 -7.177 -16.642 1.00 74.62 87 ASN A CA 1
ATOM 669 C C . ASN A 1 87 ? 8.186 -7.008 -17.825 1.00 74.62 87 ASN A C 1
ATOM 671 O O . ASN A 1 87 ? 8.000 -7.967 -18.573 1.00 74.62 87 ASN A O 1
ATOM 675 N N . ASP A 1 88 ? 7.541 -5.845 -17.982 1.00 72.06 88 ASP A N 1
ATOM 676 C CA . ASP A 1 88 ? 6.687 -5.571 -19.135 1.00 72.06 88 ASP A CA 1
ATOM 677 C C . ASP A 1 88 ? 7.552 -5.209 -20.353 1.00 72.06 88 ASP A C 1
ATOM 679 O O . ASP A 1 88 ? 8.212 -4.167 -20.415 1.00 72.06 88 ASP A O 1
ATOM 683 N N . ASP A 1 89 ? 7.537 -6.091 -21.354 1.00 59.59 89 ASP A N 1
ATOM 684 C CA . ASP A 1 89 ? 8.271 -5.936 -22.612 1.00 59.59 89 ASP A CA 1
ATOM 685 C C . ASP A 1 89 ? 7.819 -4.700 -23.424 1.00 59.59 89 ASP A C 1
ATOM 687 O O . ASP A 1 89 ? 8.504 -4.299 -24.371 1.00 59.59 89 ASP A O 1
ATOM 691 N N . ALA A 1 90 ? 6.693 -4.063 -23.068 1.00 61.00 90 ALA A N 1
ATOM 692 C CA . ALA A 1 90 ? 6.215 -2.832 -23.701 1.00 61.00 90 ALA A CA 1
ATOM 693 C C . ALA A 1 90 ? 7.188 -1.643 -23.547 1.00 61.00 90 ALA A C 1
ATOM 695 O O . ALA A 1 90 ? 7.188 -0.744 -24.391 1.00 61.00 90 ALA A O 1
ATOM 696 N N . HIS A 1 91 ? 8.061 -1.660 -22.533 1.00 55.75 91 HIS A N 1
ATOM 697 C CA . HIS A 1 91 ? 9.032 -0.595 -22.241 1.00 55.75 91 HIS A CA 1
ATOM 698 C C . HIS A 1 91 ? 10.455 -0.891 -22.781 1.00 55.75 91 HIS A C 1
ATOM 700 O O . HIS A 1 91 ? 11.456 -0.310 -22.350 1.00 55.75 91 HIS A O 1
ATOM 706 N N . ALA A 1 92 ? 10.574 -1.773 -23.780 1.00 49.22 92 ALA A N 1
ATOM 707 C CA . ALA A 1 92 ? 11.850 -2.209 -24.346 1.00 49.22 92 ALA A CA 1
ATOM 708 C C . ALA A 1 92 ? 12.525 -1.172 -25.274 1.00 49.22 92 ALA A C 1
ATOM 710 O O . ALA A 1 92 ? 12.298 -1.162 -26.486 1.00 49.22 92 ALA A O 1
ATOM 711 N N . LYS A 1 93 ? 13.432 -0.360 -24.709 1.00 46.41 93 LYS A N 1
ATOM 712 C CA . LYS A 1 93 ? 14.830 -0.185 -25.192 1.00 46.41 93 LYS A CA 1
ATOM 713 C C . LYS A 1 93 ? 15.659 0.794 -24.360 1.00 46.41 93 LYS A C 1
ATOM 715 O O . LYS A 1 93 ? 16.874 0.646 -24.343 1.00 46.41 93 LYS A O 1
ATOM 720 N N . ASP A 1 94 ? 15.012 1.722 -23.659 1.00 52.06 94 ASP A N 1
ATOM 721 C CA . ASP A 1 94 ? 15.681 2.798 -22.910 1.00 52.06 94 ASP A CA 1
ATOM 722 C C . ASP A 1 94 ? 15.058 3.057 -21.521 1.00 52.06 94 ASP A C 1
ATOM 724 O O . ASP A 1 94 ? 15.443 4.007 -20.842 1.00 52.06 94 ASP A O 1
ATOM 728 N N . TYR A 1 95 ? 14.105 2.226 -21.080 1.00 54.88 95 TYR A N 1
ATOM 729 C CA . TYR A 1 95 ? 13.479 2.355 -19.763 1.00 54.88 95 TYR A CA 1
ATOM 730 C C . TYR A 1 95 ? 14.393 1.727 -18.703 1.00 54.88 95 TYR A C 1
ATOM 732 O O . TYR A 1 95 ? 14.573 0.508 -18.655 1.00 54.88 95 TYR A O 1
ATOM 740 N N . ALA A 1 96 ? 15.047 2.562 -17.895 1.00 60.44 96 ALA A N 1
ATOM 741 C CA . ALA A 1 96 ? 15.971 2.090 -16.876 1.00 60.44 96 ALA A CA 1
ATOM 742 C C . ALA A 1 96 ? 15.191 1.614 -15.644 1.00 60.44 96 ALA A C 1
ATOM 744 O O . ALA A 1 96 ? 14.143 2.150 -15.306 1.00 60.44 96 ALA A O 1
ATOM 745 N N . GLU A 1 97 ? 15.745 0.671 -14.882 1.00 62.69 97 GLU A N 1
ATOM 746 C CA . GLU A 1 97 ? 15.164 0.179 -13.618 1.00 62.69 97 GLU A CA 1
ATOM 747 C C . GLU A 1 97 ? 14.830 1.294 -12.603 1.00 62.69 97 GLU A C 1
ATOM 749 O O . GLU A 1 97 ? 14.007 1.125 -11.703 1.00 62.69 97 GLU A O 1
ATOM 754 N N . ASN A 1 98 ? 15.471 2.456 -12.739 1.00 64.88 98 AS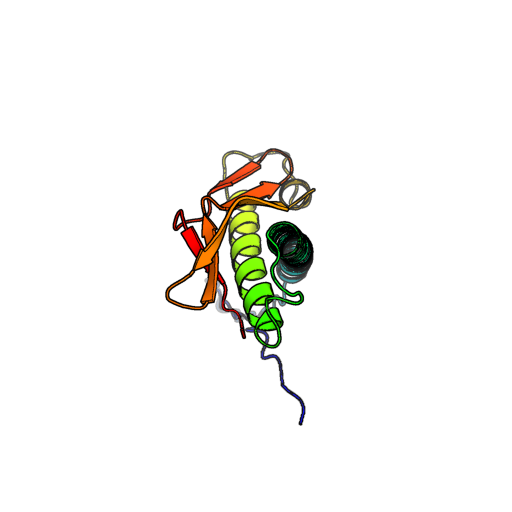N A N 1
ATOM 755 C CA . ASN A 1 98 ? 15.145 3.646 -11.963 1.00 64.88 98 ASN A CA 1
ATOM 756 C C . ASN A 1 98 ? 13.798 4.265 -12.344 1.00 64.88 98 ASN A C 1
ATOM 758 O O . ASN A 1 98 ? 13.162 4.848 -11.477 1.00 64.88 98 ASN A O 1
ATOM 762 N N . ASP A 1 99 ? 13.357 4.160 -13.592 1.00 69.75 99 ASP A N 1
ATOM 763 C CA . ASP A 1 99 ? 12.121 4.777 -14.070 1.00 69.75 99 ASP A CA 1
ATOM 764 C C . ASP A 1 99 ? 10.886 4.059 -13.511 1.00 69.75 99 ASP A C 1
ATOM 766 O O . ASP A 1 99 ? 10.009 4.718 -12.950 1.00 69.75 99 ASP A O 1
ATOM 770 N N . ALA A 1 100 ? 10.913 2.722 -13.461 1.00 66.12 100 ALA A N 1
ATOM 771 C CA . ALA A 1 100 ? 9.861 1.912 -12.835 1.00 66.12 100 ALA A CA 1
ATOM 772 C C . ALA A 1 100 ? 9.658 2.222 -11.336 1.00 66.12 100 ALA A C 1
ATOM 774 O O . ALA A 1 100 ? 8.572 2.025 -10.796 1.00 66.12 100 ALA A O 1
ATOM 775 N N . ARG A 1 101 ? 10.695 2.726 -10.653 1.00 74.38 101 ARG A N 1
ATOM 776 C CA . ARG A 1 101 ? 10.684 3.020 -9.209 1.00 74.38 101 ARG A CA 1
ATOM 777 C C . ARG A 1 101 ? 10.459 4.492 -8.876 1.00 74.38 101 ARG A C 1
ATOM 779 O O . ARG A 1 101 ? 10.348 4.838 -7.708 1.00 74.38 101 ARG A O 1
ATOM 786 N N . LYS A 1 102 ? 10.415 5.391 -9.860 1.00 79.62 102 LYS A N 1
ATOM 787 C CA . LYS A 1 102 ? 10.250 6.824 -9.584 1.00 79.62 102 LYS A CA 1
ATOM 788 C C . LYS A 1 102 ? 8.806 7.150 -9.225 1.00 79.62 102 LYS A C 1
ATOM 790 O O . LYS A 1 102 ? 7.899 6.884 -10.012 1.00 79.62 102 LYS A O 1
ATOM 795 N N . ASN A 1 103 ? 8.631 7.886 -8.127 1.00 84.31 103 ASN A N 1
ATOM 796 C CA . ASN A 1 103 ? 7.349 8.444 -7.683 1.00 84.31 103 ASN A CA 1
ATOM 797 C C . ASN A 1 103 ? 6.281 7.374 -7.415 1.00 84.31 103 ASN A C 1
ATOM 799 O O . ASN A 1 103 ? 5.108 7.616 -7.712 1.00 84.31 103 ASN A O 1
ATOM 803 N N . VAL A 1 104 ? 6.676 6.218 -6.871 1.00 89.88 104 VAL A N 1
ATOM 804 C CA . VAL A 1 104 ? 5.728 5.140 -6.584 1.00 89.88 104 VAL A CA 1
ATOM 805 C C . VAL A 1 104 ? 4.762 5.576 -5.489 1.00 89.88 104 VAL A C 1
ATOM 807 O O . VAL A 1 104 ? 5.159 6.085 -4.440 1.00 89.88 104 VAL A O 1
ATOM 810 N N . LYS A 1 105 ? 3.466 5.405 -5.742 1.00 93.44 105 LYS A N 1
ATOM 811 C CA . LYS A 1 105 ? 2.392 5.777 -4.820 1.00 93.44 105 LYS A CA 1
ATOM 812 C C . LYS A 1 105 ? 1.281 4.749 -4.862 1.00 93.44 105 LYS A C 1
ATOM 814 O O . LYS A 1 105 ? 0.953 4.220 -5.922 1.00 93.44 105 LYS A O 1
ATOM 819 N N . ILE A 1 106 ? 0.664 4.548 -3.706 1.00 94.19 106 ILE A N 1
ATOM 820 C CA . ILE A 1 106 ? -0.604 3.840 -3.586 1.00 94.19 106 ILE A CA 1
ATOM 821 C C . ILE A 1 106 ? -1.702 4.896 -3.475 1.00 94.19 106 ILE A C 1
ATOM 823 O O . ILE A 1 106 ? -1.615 5.817 -2.658 1.00 94.19 106 ILE A O 1
ATOM 827 N N . THR A 1 107 ? -2.733 4.777 -4.295 1.00 93.00 107 THR A N 1
ATOM 828 C CA . THR A 1 107 ? -3.953 5.578 -4.189 1.00 93.00 107 THR A CA 1
ATOM 829 C C . THR A 1 107 ? -5.146 4.646 -4.053 1.00 93.00 107 THR A C 1
ATOM 831 O O . THR A 1 107 ? -5.072 3.463 -4.369 1.00 93.00 107 THR A O 1
ATOM 834 N N . ALA A 1 108 ? -6.258 5.163 -3.541 1.00 92.62 108 ALA A N 1
ATOM 835 C CA . ALA A 1 108 ? -7.508 4.423 -3.493 1.00 92.62 108 ALA A CA 1
ATOM 836 C C . ALA A 1 108 ? -8.679 5.358 -3.752 1.00 92.62 108 ALA A C 1
ATOM 838 O O . ALA A 1 108 ? -8.702 6.499 -3.282 1.00 92.62 108 ALA A O 1
ATOM 839 N N . ARG A 1 109 ? -9.687 4.859 -4.470 1.00 90.62 109 ARG A N 1
ATOM 840 C CA . ARG A 1 109 ? -10.908 5.628 -4.738 1.00 90.62 109 ARG A CA 1
ATOM 841 C C . ARG A 1 109 ? -11.737 5.835 -3.476 1.00 90.62 109 ARG A C 1
ATOM 843 O O . ARG A 1 109 ? -12.353 6.887 -3.301 1.00 90.62 109 ARG A O 1
ATOM 850 N N . HIS A 1 110 ? -11.793 4.825 -2.614 1.00 89.88 110 HIS A N 1
ATOM 851 C CA . HIS A 1 110 ? -12.591 4.866 -1.397 1.00 89.88 110 HIS A CA 1
ATOM 852 C C . HIS A 1 110 ? -11.897 4.120 -0.256 1.00 89.88 110 HIS A C 1
ATOM 854 O O . HIS A 1 110 ? -11.292 3.074 -0.473 1.00 89.88 110 HIS A O 1
ATOM 860 N N . ILE A 1 111 ? -11.987 4.690 0.944 1.00 92.50 111 ILE A N 1
ATOM 861 C CA . ILE A 1 111 ? -11.455 4.151 2.198 1.00 92.50 111 ILE A CA 1
ATOM 862 C C . ILE A 1 111 ? -12.575 4.314 3.224 1.00 92.50 111 ILE A C 1
ATOM 864 O O . ILE A 1 111 ? -13.155 5.398 3.303 1.00 92.50 111 ILE A O 1
ATOM 868 N N . THR A 1 112 ? -12.902 3.255 3.958 1.00 90.31 112 THR A N 1
ATOM 869 C CA . THR A 1 112 ? -13.941 3.264 4.999 1.00 90.31 112 THR A CA 1
ATOM 870 C C . THR A 1 112 ? -13.644 2.215 6.071 1.00 90.31 112 THR A C 1
ATOM 872 O O . THR A 1 112 ? -12.740 1.403 5.896 1.00 90.31 112 THR A O 1
ATOM 875 N N . LEU A 1 113 ? -14.401 2.205 7.168 1.00 89.44 113 LEU A N 1
ATOM 876 C CA . LEU A 1 113 ? -14.339 1.157 8.187 1.00 89.44 113 LEU A CA 1
ATOM 877 C C . LEU A 1 113 ? -15.486 0.161 7.999 1.00 89.44 113 LEU A C 1
ATOM 879 O O . LEU A 1 113 ? -16.656 0.527 7.866 1.00 89.44 113 LEU A O 1
ATOM 883 N N . SER A 1 114 ? -15.143 -1.120 8.009 1.00 87.94 114 SER A N 1
ATOM 884 C CA . SER A 1 114 ? -16.093 -2.222 8.002 1.00 87.94 114 SER A CA 1
ATOM 885 C C . SER A 1 114 ? -16.890 -2.225 9.302 1.00 87.94 114 SER A C 1
ATOM 887 O O . SER A 1 114 ? -16.348 -2.467 10.376 1.00 87.94 114 SER A O 1
ATOM 889 N N . GLN A 1 115 ? -18.209 -2.049 9.213 1.00 83.50 115 GLN A N 1
ATOM 890 C CA . GLN A 1 115 ? -19.090 -2.179 10.382 1.00 83.50 115 GLN A CA 1
ATOM 891 C C . GLN A 1 115 ? -19.160 -3.614 10.928 1.00 83.50 115 GLN A C 1
ATOM 893 O O . GLN A 1 115 ? -19.612 -3.818 12.050 1.00 83.50 115 GLN A O 1
ATOM 898 N N . GLN A 1 116 ? -18.761 -4.612 10.132 1.00 85.06 116 GLN A N 1
ATOM 899 C CA . GLN A 1 116 ? -18.827 -6.023 10.518 1.00 85.06 116 GLN A CA 1
ATOM 900 C C . GLN A 1 116 ? -17.561 -6.495 11.231 1.00 85.06 116 GLN A C 1
ATOM 902 O O . GLN A 1 116 ? -17.654 -7.285 12.165 1.00 85.06 116 GLN A O 1
ATOM 907 N N . THR A 1 117 ? -16.393 -6.042 10.769 1.00 86.94 117 THR A N 1
ATOM 908 C CA . THR A 1 117 ? -15.089 -6.525 11.254 1.00 86.94 117 THR A CA 1
ATOM 909 C C . THR A 1 117 ? -14.294 -5.468 12.010 1.00 86.94 117 THR A C 1
ATOM 911 O O . THR A 1 117 ? -13.377 -5.826 12.732 1.00 86.94 117 THR A O 1
ATOM 914 N N . GLY A 1 118 ? -14.632 -4.184 11.865 1.00 87.25 118 GLY A N 1
ATOM 915 C CA . GLY A 1 118 ? -13.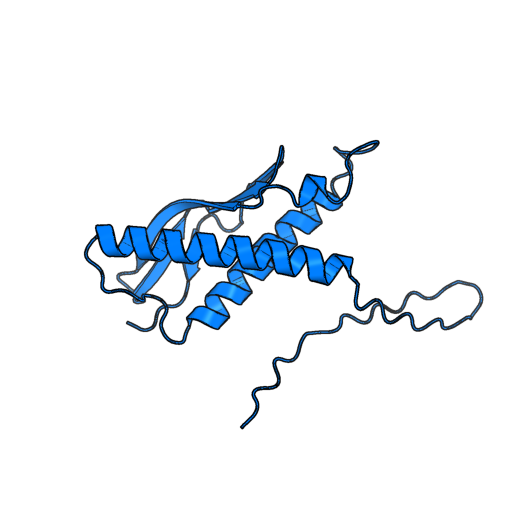822 -3.071 12.362 1.00 87.25 118 GLY A CA 1
ATOM 916 C C . GLY A 1 118 ? -12.623 -2.736 11.473 1.00 87.25 118 GLY A C 1
ATOM 917 O O . GLY A 1 118 ? -11.967 -1.727 11.710 1.00 87.25 118 GLY A O 1
ATOM 918 N N . ASP A 1 119 ? -12.346 -3.534 10.441 1.00 93.69 119 ASP A N 1
ATOM 919 C CA . ASP A 1 119 ? -11.195 -3.346 9.557 1.00 93.69 119 ASP A CA 1
ATOM 920 C C . ASP A 1 119 ? -11.339 -2.126 8.643 1.00 93.69 119 ASP A C 1
ATOM 922 O O . ASP A 1 119 ? -12.449 -1.725 8.283 1.00 93.69 119 ASP A O 1
ATOM 926 N N . VAL A 1 120 ? -10.214 -1.600 8.159 1.00 93.19 120 VAL A N 1
ATOM 927 C CA . VAL A 1 120 ? -10.225 -0.603 7.086 1.00 93.19 120 VAL A CA 1
ATOM 928 C C . VAL A 1 120 ? -10.441 -1.298 5.746 1.00 93.19 120 VAL A C 1
ATOM 930 O O . VAL A 1 120 ? -9.625 -2.105 5.310 1.00 93.19 120 VAL A O 1
ATOM 933 N N . LEU A 1 121 ? -11.512 -0.935 5.048 1.00 93.75 121 LEU A N 1
ATOM 934 C CA . LEU A 1 121 ? -11.777 -1.353 3.678 1.00 93.75 121 LEU A CA 1
ATOM 935 C C . LEU A 1 121 ? -11.184 -0.340 2.701 1.00 93.75 121 LEU A C 1
ATOM 937 O O . LEU A 1 121 ? -11.572 0.831 2.692 1.00 93.75 121 LEU A O 1
ATOM 941 N N . VAL A 1 122 ? -10.275 -0.813 1.852 1.00 92.56 122 VAL A N 1
ATOM 942 C CA . VAL A 1 122 ? -9.669 -0.044 0.762 1.00 92.56 122 VAL A CA 1
ATOM 943 C C . VAL A 1 122 ? -10.260 -0.529 -0.556 1.00 92.56 122 VAL A C 1
ATOM 945 O O . VAL A 1 122 ? -10.138 -1.707 -0.889 1.00 92.56 122 VAL A O 1
ATOM 948 N N . CYS A 1 123 ? -10.889 0.368 -1.317 1.00 91.12 123 CYS A N 1
ATOM 949 C CA . CYS A 1 123 ? -11.570 0.035 -2.568 1.00 91.12 123 CYS A CA 1
ATOM 950 C C . CYS A 1 123 ? -10.969 0.778 -3.767 1.00 91.12 123 CYS A C 1
ATOM 952 O O . CYS A 1 123 ? -10.806 2.002 -3.746 1.00 91.12 123 CYS A O 1
ATOM 954 N N . ASN A 1 124 ? -10.772 0.032 -4.852 1.00 88.00 124 ASN A N 1
ATOM 955 C CA . ASN A 1 124 ? -10.119 0.412 -6.100 1.00 88.00 124 ASN A CA 1
ATOM 956 C C . ASN A 1 124 ? -8.760 1.039 -5.805 1.00 88.00 124 ASN A C 1
ATOM 958 O O . ASN A 1 124 ? -8.558 2.234 -6.029 1.00 88.00 124 ASN A O 1
ATOM 962 N N . ALA A 1 125 ? -7.889 0.242 -5.187 1.00 90.44 125 ALA A N 1
ATOM 963 C CA . ALA A 1 125 ? -6.518 0.650 -4.967 1.00 90.44 125 ALA A CA 1
ATOM 964 C C . ALA A 1 125 ? -5.729 0.565 -6.275 1.00 90.44 125 ALA A C 1
ATOM 966 O O . ALA A 1 125 ? -5.877 -0.378 -7.057 1.00 90.44 125 ALA A O 1
ATOM 967 N N . GLU A 1 126 ? -4.862 1.540 -6.479 1.00 91.81 126 GLU A N 1
ATOM 968 C CA . GLU A 1 126 ? -3.958 1.617 -7.614 1.00 91.81 126 GLU A CA 1
ATOM 969 C C . GLU A 1 126 ? -2.546 1.809 -7.079 1.00 91.81 126 GLU A C 1
ATOM 971 O O . GLU A 1 126 ? -2.326 2.576 -6.139 1.00 91.81 126 GLU A O 1
ATOM 976 N N . VAL A 1 127 ? -1.589 1.108 -7.678 1.00 90.06 127 VAL A N 1
ATOM 977 C CA . VAL A 1 127 ? -0.168 1.395 -7.497 1.00 90.06 127 VAL A CA 1
ATOM 978 C C . VAL A 1 127 ? 0.316 2.030 -8.784 1.00 90.06 127 VAL A C 1
ATOM 980 O O . VAL A 1 127 ? 0.190 1.432 -9.847 1.00 90.06 127 VAL A O 1
ATOM 983 N N . ALA A 1 128 ? 0.854 3.236 -8.698 1.00 88.56 128 ALA A N 1
ATOM 984 C CA . ALA A 1 128 ? 1.337 3.972 -9.856 1.00 88.56 128 ALA A CA 1
ATOM 985 C C . ALA A 1 128 ? 2.761 4.454 -9.623 1.00 88.56 128 ALA A C 1
ATOM 987 O O . ALA A 1 128 ? 3.104 4.841 -8.506 1.00 88.56 128 ALA A O 1
ATOM 988 N N . GLY A 1 129 ? 3.557 4.474 -10.685 1.00 85.44 129 GLY A N 1
ATOM 989 C CA . GLY A 1 129 ? 4.842 5.156 -10.731 1.00 85.44 129 GLY A CA 1
ATOM 990 C C . GLY A 1 129 ? 4.872 6.169 -11.869 1.00 85.44 129 GLY A C 1
ATOM 991 O O . GLY A 1 129 ? 3.842 6.564 -12.421 1.00 85.44 129 GLY A O 1
ATOM 992 N N . SER A 1 130 ? 6.065 6.641 -12.209 1.00 81.50 130 SER A N 1
ATOM 9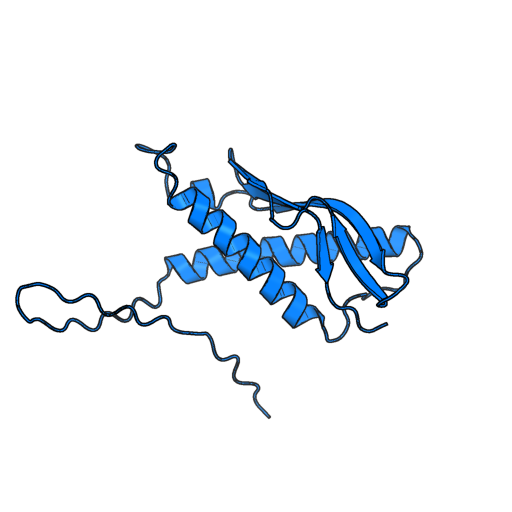93 C CA . SER A 1 130 ? 6.228 7.588 -13.311 1.00 81.50 130 SER A CA 1
ATOM 994 C C . SER A 1 130 ? 5.908 6.885 -14.630 1.00 81.50 130 SER A C 1
ATOM 996 O O . SER A 1 130 ? 6.676 6.045 -15.075 1.00 81.50 130 SER A O 1
ATOM 998 N N . GLU A 1 131 ? 4.785 7.263 -15.246 1.00 79.31 131 GLU A N 1
ATOM 999 C CA . GLU A 1 131 ? 4.305 6.776 -16.555 1.00 79.31 131 GLU A CA 1
ATOM 1000 C C . GLU A 1 131 ? 3.627 5.396 -16.566 1.00 79.31 131 GLU A C 1
ATOM 1002 O O . GLU A 1 131 ? 3.203 4.953 -17.631 1.00 79.31 131 GLU A O 1
ATOM 1007 N N . TRP A 1 132 ? 3.411 4.771 -15.404 1.00 81.00 132 TRP A N 1
ATOM 1008 C CA . TRP A 1 132 ? 2.717 3.484 -15.311 1.00 81.00 132 TRP A CA 1
ATOM 1009 C C . TRP A 1 132 ? 1.715 3.427 -14.156 1.00 81.00 132 TRP A C 1
ATOM 1011 O O . TRP A 1 132 ? 1.861 4.098 -13.130 1.00 81.00 132 TRP A O 1
ATOM 1021 N N . VAL A 1 133 ? 0.682 2.601 -14.329 1.00 82.75 133 VAL A N 1
ATOM 1022 C CA . VAL A 1 133 ? -0.350 2.334 -13.320 1.00 82.75 133 VAL A CA 1
ATOM 1023 C C . VAL A 1 133 ? -0.695 0.850 -13.339 1.00 82.75 133 VAL A C 1
ATOM 1025 O O . VAL A 1 133 ? -1.076 0.302 -14.369 1.00 82.75 133 VAL A O 1
ATOM 1028 N N . THR A 1 134 ? -0.619 0.212 -12.177 1.00 82.56 134 THR A N 1
ATOM 1029 C CA . THR A 1 134 ? -1.099 -1.147 -11.930 1.00 82.56 134 THR A CA 1
ATOM 1030 C C . THR A 1 134 ? -2.350 -1.098 -11.061 1.00 82.56 134 THR A C 1
ATOM 1032 O O . THR A 1 134 ? -2.330 -0.615 -9.926 1.00 82.56 134 THR A O 1
ATOM 1035 N N . LEU A 1 135 ? -3.442 -1.661 -11.578 1.00 77.06 135 LEU A N 1
ATOM 1036 C CA . LEU A 1 135 ? -4.652 -1.890 -10.793 1.00 77.06 135 LEU A CA 1
ATOM 1037 C C . LEU A 1 135 ? -4.418 -3.040 -9.813 1.00 77.06 135 LEU A C 1
ATOM 1039 O O . LEU A 1 135 ? -4.051 -4.149 -10.216 1.00 77.06 135 LEU A O 1
ATOM 1043 N N . VAL A 1 136 ? -4.669 -2.792 -8.529 1.00 76.94 136 VAL A N 1
ATOM 1044 C CA . VAL A 1 136 ? -4.598 -3.839 -7.512 1.00 76.94 136 VAL A CA 1
ATOM 1045 C C . VAL A 1 13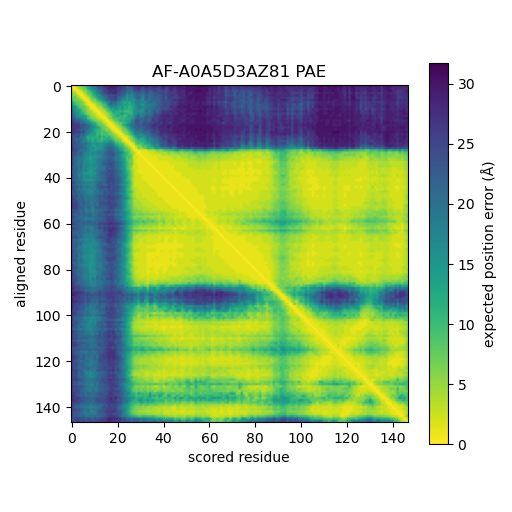6 ? -5.838 -4.716 -7.625 1.00 76.94 136 VAL A C 1
ATOM 1047 O O . VAL A 1 136 ? -6.964 -4.225 -7.615 1.00 76.94 136 VAL A O 1
ATOM 1050 N N . LYS A 1 137 ? -5.628 -6.034 -7.693 1.00 71.00 137 LYS A N 1
ATOM 1051 C CA . LYS A 1 137 ? -6.697 -7.026 -7.550 1.00 71.00 137 LYS A CA 1
ATOM 1052 C C . LYS A 1 137 ? -6.601 -7.697 -6.180 1.00 71.00 137 LYS A C 1
ATOM 1054 O O . LYS A 1 137 ? -5.494 -8.064 -5.783 1.00 71.00 137 LYS A O 1
ATOM 1059 N N . PRO A 1 138 ? -7.730 -7.957 -5.502 1.00 77.56 138 PRO A N 1
ATOM 1060 C CA . PRO A 1 138 ? -9.109 -7.611 -5.882 1.00 77.56 138 PRO A CA 1
ATOM 1061 C C . PRO A 1 138 ? -9.411 -6.102 -5.799 1.00 77.56 138 PRO A C 1
ATOM 1063 O O . PRO A 1 138 ? -8.707 -5.373 -5.109 1.00 77.56 138 PRO A O 1
ATOM 1066 N N . ASP A 1 139 ? -10.510 -5.665 -6.429 1.00 81.69 139 ASP A N 1
ATOM 1067 C CA . ASP A 1 139 ? -10.989 -4.266 -6.418 1.00 81.69 139 ASP A CA 1
ATOM 1068 C C . ASP A 1 139 ? -11.296 -3.735 -5.003 1.00 81.69 139 ASP A C 1
ATOM 1070 O O . ASP A 1 139 ? -11.573 -2.552 -4.825 1.00 81.69 139 ASP A O 1
ATOM 1074 N N . SER A 1 140 ? -11.271 -4.585 -3.976 1.00 87.00 140 SER A N 1
ATOM 1075 C CA . SER A 1 140 ? -11.324 -4.168 -2.577 1.00 87.00 140 SER A CA 1
ATOM 1076 C C . SER A 1 140 ? -10.611 -5.161 -1.670 1.00 87.00 140 SER A C 1
ATOM 1078 O O . SER A 1 140 ? -10.827 -6.367 -1.809 1.00 87.00 140 SER A O 1
ATOM 1080 N N . PHE A 1 141 ? -9.854 -4.670 -0.692 1.00 90.19 141 PHE A N 1
ATOM 1081 C CA . PHE A 1 141 ? -9.236 -5.494 0.347 1.00 90.19 141 PHE A CA 1
ATOM 1082 C C . PHE A 1 141 ? -9.403 -4.876 1.739 1.00 90.19 141 PHE A C 1
ATOM 1084 O O . PHE A 1 141 ? -9.681 -3.685 1.885 1.00 90.19 141 PHE A O 1
ATOM 1091 N N . SER A 1 142 ? -9.254 -5.725 2.754 1.00 92.69 142 SER A N 1
ATOM 1092 C CA . SER A 1 142 ? -9.381 -5.370 4.167 1.00 92.69 142 SER A CA 1
ATOM 1093 C C . SER A 1 142 ? -7.999 -5.239 4.797 1.00 92.69 142 SER A C 1
ATOM 1095 O O . SER A 1 142 ? -7.150 -6.109 4.592 1.00 92.69 142 SER A O 1
ATOM 1097 N N . LEU A 1 143 ? -7.776 -4.176 5.563 1.00 92.44 143 LEU A N 1
ATOM 1098 C CA . LEU A 1 143 ? -6.593 -3.988 6.393 1.00 92.44 143 LEU A CA 1
ATOM 1099 C C . LEU A 1 143 ? -6.993 -4.137 7.865 1.00 92.44 143 LEU A C 1
ATOM 1101 O O . LEU A 1 143 ? -7.875 -3.399 8.318 1.00 92.44 143 LEU A O 1
ATOM 1105 N N . PRO A 1 144 ? -6.359 -5.063 8.606 1.00 91.69 144 PRO A N 1
ATOM 1106 C CA . PRO A 1 144 ? -6.732 -5.343 9.983 1.00 91.69 144 PRO A CA 1
ATOM 1107 C C . PRO A 1 144 ? -6.540 -4.114 10.868 1.00 91.69 144 PRO A C 1
ATOM 1109 O O . PRO A 1 144 ? -5.503 -3.452 10.807 1.00 91.69 144 PRO A O 1
ATOM 1112 N N . THR A 1 145 ? -7.528 -3.839 11.712 1.00 86.38 145 THR A N 1
ATOM 1113 C CA . THR A 1 145 ? -7.438 -2.833 12.780 1.00 86.38 145 THR A CA 1
ATOM 1114 C C . THR A 1 145 ? -7.357 -3.514 14.142 1.00 86.38 145 THR A C 1
ATOM 1116 O O . THR A 1 145 ? -7.493 -4.732 14.264 1.00 86.38 145 THR A O 1
ATOM 1119 N N . GLN A 1 146 ? -7.104 -2.728 15.188 1.00 71.38 146 GLN A N 1
ATOM 1120 C CA . GLN A 1 146 ? -7.205 -3.193 16.574 1.00 71.38 146 GLN A CA 1
ATOM 1121 C C . GLN A 1 146 ? -8.104 -2.292 17.425 1.00 71.38 146 GLN A C 1
ATOM 1123 O O . GLN A 1 146 ? -7.752 -1.963 18.558 1.00 71.38 146 GLN A O 1
ATOM 1128 N 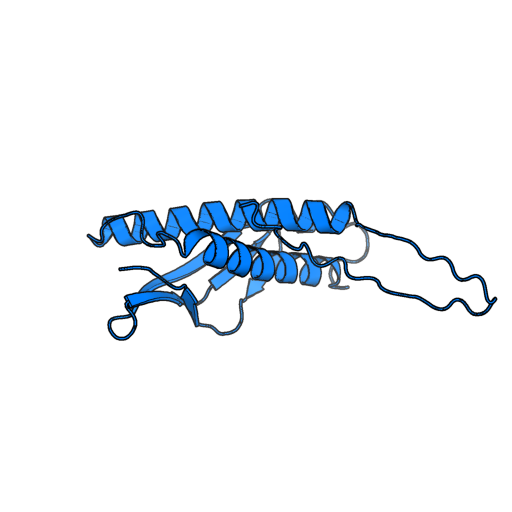N . LEU A 1 147 ? -9.237 -1.872 16.850 1.00 57.47 147 LEU A N 1
ATOM 1129 C CA . LEU A 1 147 ? -10.292 -1.156 17.576 1.00 57.47 147 LEU A CA 1
ATOM 1130 C C . LEU A 1 147 ? -10.890 -2.004 18.709 1.00 57.47 147 LEU A C 1
ATOM 1132 O O . LEU A 1 147 ? -11.061 -3.230 18.515 1.00 57.47 147 LEU A O 1
#